Protein AF-A0A3P6C5M7-F1 (afdb_monomer_lite)

Foldseek 3Di:
DQWDAPPDPDRDDDDDFDFDADPLQFGDPVRLVSLCVVCVVRRTDPVVSVVVRVVVRVVRSVPD

Secondary structure (DSSP, 8-state):
-----TT-------------B-TTSSBPHHHHHHHHHHHHHTT--HHHHHHHHHHHHHHHHHH-

Organism: Brassica oleracea (NCBI:txid3712)

pLDDT: mean 85.17, std 8.99, range [61.0, 94.25]

Radius of gyration: 12.35 Å; chains: 1; bounding box: 30×17×30 Å

Sequence (64 aa):
MKIKRPRTQQTKIVISIAMKTASNGHLIHETVCDMEYMLGYHEIDFDSVMEIIEQTSDFVAHTI

Structure (mmCIF, N/CA/C/O backbone):
data_AF-A0A3P6C5M7-F1
#
_entry.id   AF-A0A3P6C5M7-F1
#
loop_
_atom_site.group_PDB
_atom_site.id
_atom_site.type_symbol
_atom_site.label_atom_id
_atom_site.label_alt_id
_atom_site.label_comp_id
_atom_site.label_asym_id
_atom_site.label_entity_id
_atom_site.label_seq_id
_atom_site.pdbx_PDB_ins_code
_atom_site.Cartn_x
_atom_site.Cartn_y
_atom_site.Cartn_z
_atom_site.occupancy
_atom_site.B_iso_or_equiv
_atom_site.auth_seq_id
_atom_site.auth_comp_id
_atom_site.auth_asym_id
_atom_site.auth_atom_id
_atom_site.pdbx_PDB_model_num
ATOM 1 N N . MET A 1 1 ? 3.673 -2.853 12.291 1.00 64.31 1 MET A N 1
ATOM 2 C CA . MET A 1 1 ? 2.999 -1.587 12.643 1.00 64.31 1 MET A CA 1
ATOM 3 C C . MET A 1 1 ? 1.695 -1.865 13.394 1.00 64.31 1 MET A C 1
ATOM 5 O O . MET A 1 1 ? 1.003 -2.814 13.037 1.00 64.31 1 MET A O 1
ATOM 9 N N . LYS A 1 2 ? 1.374 -1.116 14.462 1.00 61.00 2 LYS A N 1
ATOM 10 C CA . LYS A 1 2 ? 0.072 -1.222 15.154 1.00 61.00 2 LYS A CA 1
ATOM 11 C C . LYS A 1 2 ? -0.896 -0.224 14.519 1.00 61.00 2 LYS A C 1
ATOM 13 O O . LYS A 1 2 ? -0.814 0.958 14.821 1.00 61.00 2 LYS A O 1
ATOM 18 N N . ILE A 1 3 ? -1.796 -0.704 13.665 1.00 65.50 3 ILE A N 1
ATOM 19 C CA . ILE A 1 3 ? -2.795 0.137 12.994 1.00 65.50 3 ILE A CA 1
ATOM 20 C C . ILE A 1 3 ? -3.874 0.513 14.014 1.00 65.50 3 ILE A C 1
ATOM 22 O O . ILE A 1 3 ? -4.505 -0.370 14.604 1.00 65.50 3 ILE A O 1
ATOM 26 N N . LYS A 1 4 ? -4.082 1.811 14.246 1.00 66.25 4 LYS A N 1
ATOM 27 C CA . LYS A 1 4 ? -5.182 2.300 15.080 1.00 66.25 4 LYS A CA 1
ATOM 28 C C . LYS A 1 4 ? -6.386 2.567 14.187 1.00 66.25 4 LYS A C 1
ATOM 30 O O . LYS A 1 4 ? -6.307 3.344 13.248 1.00 66.25 4 LYS A O 1
ATOM 35 N N . ARG A 1 5 ? -7.516 1.932 14.497 1.00 69.75 5 ARG A N 1
ATOM 36 C CA . ARG A 1 5 ? -8.799 2.235 13.858 1.00 69.75 5 ARG A CA 1
ATOM 37 C C . ARG A 1 5 ? -9.787 2.677 14.927 1.00 69.75 5 ARG A C 1
ATOM 39 O O . ARG A 1 5 ? -10.118 1.871 15.805 1.00 69.75 5 ARG A O 1
ATOM 46 N N . PRO A 1 6 ? -10.240 3.938 14.910 1.00 66.62 6 PRO A N 1
ATOM 47 C CA . PRO A 1 6 ? -11.317 4.365 15.782 1.00 66.62 6 PRO A CA 1
ATOM 48 C C . PRO A 1 6 ? -12.547 3.483 15.524 1.00 66.62 6 PRO A C 1
ATOM 50 O O . PRO A 1 6 ? -12.885 3.213 14.382 1.00 66.62 6 PRO A O 1
ATOM 53 N N . ARG A 1 7 ? -13.244 3.053 16.581 1.00 70.19 7 ARG A N 1
ATOM 54 C CA . ARG A 1 7 ? -14.612 2.491 16.492 1.00 70.19 7 ARG A CA 1
ATOM 55 C C . ARG A 1 7 ? -14.770 1.107 15.835 1.00 70.19 7 ARG A C 1
ATOM 57 O O . ARG A 1 7 ? -15.893 0.722 15.526 1.00 70.19 7 ARG A O 1
ATOM 64 N N . THR A 1 8 ? -13.708 0.311 15.703 1.00 73.44 8 THR A N 1
ATOM 65 C CA . THR A 1 8 ? -13.801 -1.068 15.173 1.00 73.44 8 THR A CA 1
ATOM 66 C C . THR A 1 8 ? -13.117 -2.085 16.092 1.00 73.44 8 THR A C 1
ATOM 68 O O . THR A 1 8 ? -12.064 -1.805 16.659 1.00 73.44 8 THR A O 1
ATOM 71 N N . GLN A 1 9 ? -13.694 -3.289 16.205 1.00 74.81 9 GLN A N 1
ATOM 72 C CA . GLN A 1 9 ? -13.051 -4.455 16.835 1.00 74.81 9 GLN A CA 1
ATOM 73 C C . GLN A 1 9 ? -12.211 -5.283 15.844 1.00 74.81 9 GLN A C 1
ATOM 75 O O . GLN A 1 9 ? -11.567 -6.251 16.246 1.00 74.81 9 GLN A O 1
ATOM 80 N N . GLN A 1 10 ? -12.209 -4.935 14.549 1.00 72.44 10 GLN A N 1
ATOM 81 C CA . GLN A 1 10 ? -11.350 -5.596 13.570 1.00 72.44 10 GLN A CA 1
ATOM 82 C C . GLN A 1 10 ? -9.889 -5.263 13.855 1.00 72.44 10 GLN A C 1
ATOM 84 O O . GLN A 1 10 ? -9.467 -4.110 13.801 1.00 72.44 10 GLN A O 1
ATOM 89 N N . THR A 1 11 ? -9.109 -6.309 14.093 1.00 71.69 11 THR A N 1
ATOM 90 C CA . THR A 1 11 ? -7.662 -6.235 14.323 1.00 71.69 11 THR A CA 1
ATOM 91 C C . THR A 1 11 ? -6.845 -6.573 13.078 1.00 71.69 11 THR A C 1
ATOM 93 O O . THR A 1 11 ? -5.629 -6.397 13.076 1.00 71.69 11 THR A O 1
ATOM 96 N N . LYS A 1 12 ? -7.499 -7.053 12.011 1.00 79.19 12 LYS A N 1
ATOM 97 C CA . LYS A 1 12 ? -6.872 -7.438 10.744 1.00 79.19 12 LYS A CA 1
ATOM 98 C C . LYS A 1 12 ? -7.692 -6.921 9.566 1.00 79.19 12 LYS A C 1
ATOM 100 O O . LYS A 1 12 ? -8.910 -7.083 9.545 1.00 79.19 12 LYS A O 1
ATOM 105 N N . ILE A 1 13 ? -7.003 -6.356 8.580 1.00 79.25 13 ILE A N 1
ATOM 106 C CA . ILE A 1 13 ? -7.548 -5.980 7.273 1.00 79.25 13 ILE A CA 1
ATOM 107 C C . ILE A 1 13 ? -6.681 -6.664 6.216 1.00 79.25 13 ILE A C 1
ATOM 109 O O . ILE A 1 13 ? -5.469 -6.786 6.394 1.00 79.25 13 ILE A O 1
ATOM 113 N N . VAL A 1 14 ? -7.302 -7.140 5.141 1.00 83.94 14 VAL A N 1
ATOM 114 C CA . VAL A 1 14 ? -6.599 -7.628 3.953 1.00 83.94 14 VAL A CA 1
ATOM 115 C C . VAL A 1 14 ? -6.956 -6.690 2.811 1.00 83.94 14 VAL A C 1
ATOM 117 O O . VAL A 1 14 ? -8.134 -6.525 2.509 1.00 83.94 14 VAL A O 1
ATOM 120 N N . ILE A 1 15 ? -5.942 -6.071 2.215 1.00 84.88 15 ILE A N 1
ATOM 121 C CA . ILE A 1 15 ? -6.069 -5.143 1.090 1.00 84.88 15 ILE A CA 1
ATOM 122 C C . ILE A 1 15 ? -5.241 -5.721 -0.056 1.00 84.88 15 ILE A C 1
ATOM 124 O O . ILE A 1 15 ? -4.155 -6.257 0.168 1.00 84.88 15 ILE A O 1
ATOM 128 N N . SER A 1 16 ? -5.764 -5.655 -1.275 1.00 88.31 16 SER A N 1
ATOM 129 C CA . SER A 1 16 ? -5.066 -6.107 -2.478 1.00 88.31 16 SER A CA 1
ATOM 130 C C . SER A 1 16 ? -5.038 -4.969 -3.483 1.00 88.31 16 SER A C 1
ATOM 132 O O . SER A 1 16 ? -6.087 -4.456 -3.859 1.00 88.31 16 SER A O 1
ATOM 134 N N . ILE A 1 17 ? -3.833 -4.571 -3.881 1.00 87.69 17 ILE A N 1
ATOM 135 C CA . ILE A 1 17 ? -3.579 -3.458 -4.798 1.00 87.69 17 ILE A CA 1
ATOM 136 C C . ILE A 1 17 ? -2.646 -3.967 -5.890 1.00 87.69 17 ILE A C 1
ATOM 138 O O . ILE A 1 17 ? -1.748 -4.773 -5.627 1.00 87.69 17 ILE A O 1
ATOM 142 N N . ALA A 1 18 ? -2.881 -3.529 -7.124 1.00 89.06 18 ALA A N 1
ATOM 143 C CA . ALA A 1 18 ? -1.997 -3.842 -8.233 1.00 89.06 18 ALA A CA 1
ATOM 144 C C . ALA A 1 18 ? -0.669 -3.095 -8.049 1.00 89.06 18 ALA A C 1
ATOM 146 O O . ALA A 1 18 ? -0.611 -1.874 -8.154 1.00 89.06 18 ALA A O 1
ATOM 147 N N . MET A 1 19 ? 0.404 -3.834 -7.777 1.00 87.25 19 MET A N 1
ATOM 148 C CA . MET A 1 19 ? 1.721 -3.245 -7.550 1.00 87.25 19 MET A CA 1
ATOM 149 C C . MET A 1 19 ? 2.364 -2.851 -8.877 1.00 87.25 19 MET A C 1
ATOM 151 O O . MET A 1 19 ? 2.763 -3.712 -9.661 1.00 87.25 19 MET A O 1
ATOM 155 N N . LYS A 1 20 ? 2.482 -1.544 -9.113 1.00 92.12 20 LYS A N 1
ATOM 156 C CA . LYS A 1 20 ? 3.249 -0.977 -10.227 1.00 92.12 20 LYS A CA 1
ATOM 157 C C 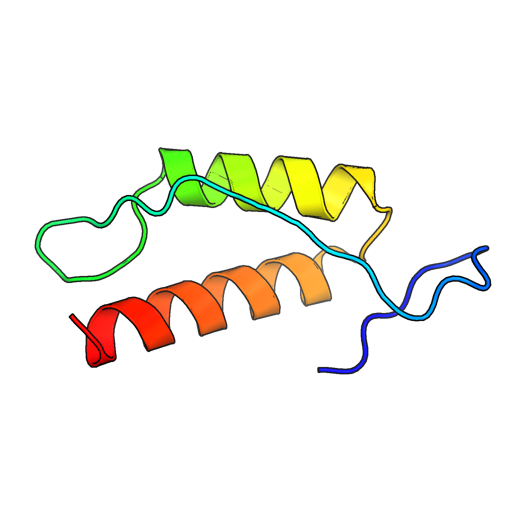. LYS A 1 20 ? 4.368 -0.086 -9.691 1.00 92.12 20 LYS A C 1
ATOM 159 O O . LYS A 1 20 ? 4.139 0.731 -8.792 1.00 92.12 20 LYS A O 1
ATOM 164 N N . THR A 1 21 ? 5.556 -0.226 -10.269 1.00 91.50 21 THR A N 1
ATOM 165 C CA . THR A 1 21 ? 6.772 0.494 -9.873 1.00 91.50 21 THR A CA 1
ATOM 166 C C . THR A 1 21 ? 7.319 1.348 -11.005 1.00 91.50 21 THR A C 1
ATOM 168 O O . THR A 1 21 ? 7.102 1.077 -12.187 1.00 91.50 21 THR A O 1
ATOM 171 N N . ALA A 1 22 ? 8.000 2.424 -10.630 1.00 89.19 22 ALA A N 1
ATOM 172 C CA . ALA A 1 22 ? 8.792 3.236 -11.532 1.00 89.19 22 ALA A CA 1
ATOM 173 C C . ALA A 1 22 ? 10.140 2.554 -11.812 1.00 89.19 22 ALA A C 1
ATOM 175 O O . ALA A 1 22 ? 10.530 1.582 -11.163 1.00 89.19 22 ALA A O 1
ATOM 176 N N . SER A 1 23 ?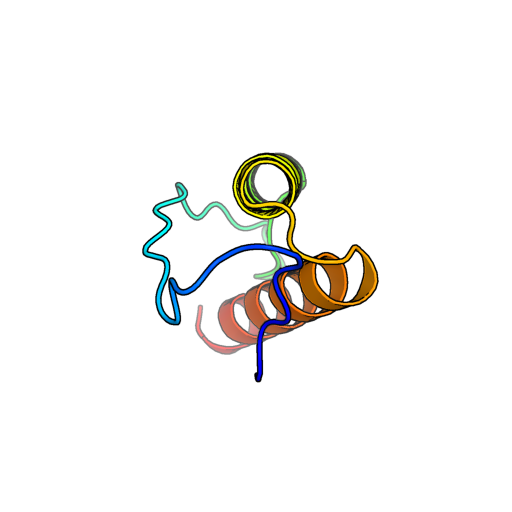 10.892 3.096 -12.771 1.00 86.62 23 SER A N 1
ATOM 177 C CA . SER A 1 23 ? 12.217 2.583 -13.147 1.00 86.62 23 SER A CA 1
ATOM 178 C C . SER A 1 23 ? 13.254 2.633 -12.020 1.00 86.62 23 SER A C 1
ATOM 180 O O . SER A 1 23 ? 14.277 1.966 -12.111 1.00 86.62 23 SER A O 1
ATOM 182 N N . ASN A 1 24 ? 13.007 3.423 -10.975 1.00 85.56 24 ASN A N 1
ATOM 183 C CA . ASN A 1 24 ? 13.838 3.512 -9.775 1.00 85.56 24 ASN A CA 1
ATOM 184 C C . ASN A 1 24 ? 13.395 2.542 -8.662 1.00 8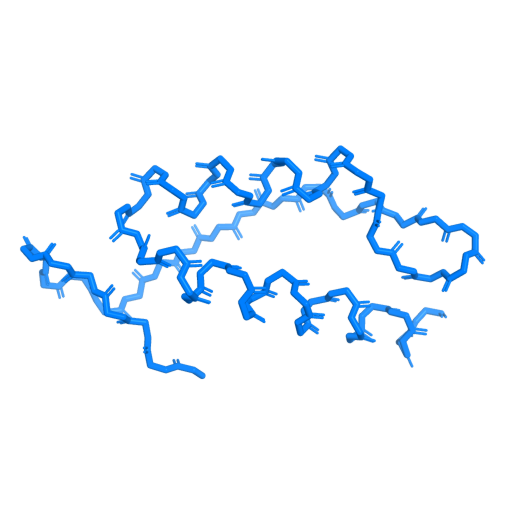5.56 24 ASN A C 1
ATOM 186 O O . ASN A 1 24 ? 13.836 2.695 -7.529 1.00 85.56 24 ASN A O 1
ATOM 190 N N . GLY A 1 25 ? 12.489 1.605 -8.955 1.00 85.94 25 GLY A N 1
ATOM 191 C CA . GLY A 1 25 ? 12.007 0.598 -8.008 1.00 85.94 25 GLY A CA 1
ATOM 192 C C . GLY A 1 25 ? 10.929 1.088 -7.035 1.00 85.94 25 GLY A C 1
ATOM 193 O O . GLY A 1 25 ? 10.233 0.268 -6.446 1.00 85.94 25 GLY A O 1
ATOM 194 N N . HIS A 1 26 ? 10.715 2.398 -6.903 1.00 89.81 26 HIS A N 1
ATOM 195 C CA . HIS A 1 26 ? 9.674 2.952 -6.034 1.00 89.81 26 HIS A CA 1
ATOM 196 C C . HIS A 1 26 ? 8.273 2.827 -6.645 1.00 89.81 26 HIS A C 1
ATOM 198 O O . HIS A 1 26 ? 8.112 2.645 -7.854 1.00 89.81 26 HIS A O 1
ATOM 204 N N . LEU A 1 27 ? 7.236 2.952 -5.812 1.00 92.56 27 LEU A N 1
ATOM 205 C CA . LEU A 1 27 ? 5.844 2.931 -6.275 1.00 92.56 27 LEU A CA 1
ATOM 206 C C . LEU A 1 27 ? 5.572 4.075 -7.252 1.00 92.56 27 LEU A C 1
ATOM 208 O O . LEU A 1 27 ? 5.997 5.211 -7.035 1.00 92.56 27 LEU A O 1
ATOM 212 N N . ILE A 1 28 ? 4.816 3.790 -8.313 1.00 94.25 28 ILE A N 1
ATOM 213 C CA . ILE A 1 28 ? 4.273 4.866 -9.147 1.00 94.25 28 ILE A CA 1
ATOM 214 C C . ILE A 1 28 ? 3.143 5.591 -8.415 1.00 94.25 28 ILE A C 1
ATOM 216 O O . ILE A 1 28 ? 2.478 5.025 -7.547 1.00 94.25 28 ILE A O 1
ATOM 220 N N . HIS A 1 29 ? 2.874 6.822 -8.844 1.00 93.00 29 HIS A N 1
ATOM 221 C CA . HIS A 1 29 ? 1.815 7.655 -8.280 1.00 93.00 29 HIS A CA 1
ATOM 222 C C . HIS A 1 29 ? 0.432 6.977 -8.285 1.00 93.00 29 HIS A C 1
ATOM 224 O O . HIS A 1 29 ? -0.275 7.063 -7.292 1.00 93.00 29 HIS A O 1
ATOM 230 N N . GLU A 1 30 ? 0.075 6.250 -9.351 1.00 94.12 30 GLU A N 1
ATOM 231 C CA . GLU A 1 30 ? -1.196 5.507 -9.429 1.00 94.12 30 GLU A CA 1
ATOM 232 C C . GLU A 1 30 ? -1.332 4.493 -8.277 1.00 94.12 30 GLU A C 1
ATOM 234 O O . GLU A 1 30 ? -2.334 4.499 -7.569 1.00 94.12 30 GLU A O 1
ATOM 239 N N . THR A 1 31 ? -0.287 3.696 -8.019 1.00 93.75 31 THR A N 1
ATOM 240 C CA . THR A 1 31 ? -0.260 2.731 -6.909 1.00 93.75 31 THR A CA 1
ATOM 241 C C . THR A 1 31 ? -0.367 3.433 -5.554 1.00 93.75 31 THR A C 1
ATOM 243 O O . THR A 1 31 ? -1.054 2.942 -4.662 1.00 93.75 31 THR A O 1
ATOM 246 N N . VAL A 1 32 ? 0.291 4.587 -5.391 1.00 93.69 32 VAL A N 1
ATOM 247 C CA . VAL A 1 32 ? 0.206 5.392 -4.161 1.00 93.69 32 VAL A CA 1
ATOM 248 C C . VAL A 1 32 ? -1.226 5.878 -3.933 1.00 93.69 32 VAL A C 1
ATOM 250 O O . VAL A 1 32 ? -1.755 5.685 -2.842 1.00 93.69 32 VAL A O 1
ATOM 253 N N . CYS A 1 33 ? -1.891 6.415 -4.958 1.00 93.81 33 CYS A N 1
ATOM 254 C CA . CYS A 1 33 ? -3.283 6.856 -4.85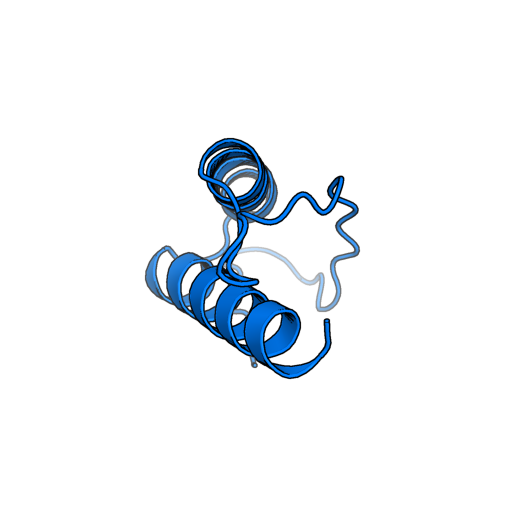2 1.00 93.81 33 CYS A CA 1
ATOM 255 C C . CYS A 1 33 ? -4.244 5.703 -4.524 1.00 93.81 33 CYS A C 1
ATOM 257 O O . CYS A 1 33 ? -5.148 5.874 -3.705 1.00 93.81 33 CYS A O 1
ATOM 259 N N . ASP A 1 34 ? -4.037 4.520 -5.109 1.00 94.19 34 ASP A N 1
ATOM 260 C CA . ASP A 1 34 ? -4.828 3.330 -4.778 1.00 94.19 34 ASP A CA 1
ATOM 261 C C . ASP A 1 34 ? -4.637 2.918 -3.308 1.00 94.19 34 ASP A C 1
ATOM 263 O O . ASP A 1 34 ? -5.603 2.557 -2.628 1.00 94.19 34 ASP A O 1
ATOM 267 N N . MET A 1 35 ? -3.408 3.006 -2.787 1.00 93.06 35 MET A N 1
ATOM 268 C CA . MET A 1 35 ? -3.115 2.754 -1.373 1.00 93.06 35 MET A CA 1
ATOM 269 C C . MET A 1 35 ? -3.792 3.774 -0.461 1.00 93.06 35 MET A C 1
ATOM 271 O O . MET A 1 35 ? -4.465 3.370 0.488 1.00 93.06 35 MET A O 1
ATOM 275 N N . GLU A 1 36 ? -3.671 5.070 -0.754 1.00 92.81 36 GLU A N 1
ATOM 276 C CA . GLU A 1 36 ? -4.332 6.137 0.009 1.00 92.81 36 GLU A CA 1
ATOM 277 C C . GLU A 1 36 ? -5.848 5.931 0.053 1.00 92.81 36 GLU A C 1
ATOM 279 O O . GLU A 1 36 ? -6.457 5.997 1.123 1.00 92.81 36 GLU A O 1
ATOM 284 N N . TYR A 1 37 ? -6.457 5.614 -1.093 1.00 91.75 37 TYR A N 1
ATOM 285 C CA . TYR A 1 37 ? -7.892 5.376 -1.195 1.00 91.75 37 TYR A CA 1
ATOM 286 C C . TYR A 1 37 ? -8.336 4.161 -0.369 1.00 91.75 37 TYR A C 1
ATOM 288 O O . TYR A 1 37 ? -9.261 4.264 0.440 1.00 91.75 37 TYR A O 1
ATOM 296 N N . MET A 1 38 ? -7.669 3.013 -0.528 1.00 90.81 38 MET A N 1
ATOM 297 C CA . MET A 1 38 ? -8.052 1.777 0.166 1.00 90.81 38 MET A CA 1
ATOM 298 C C . MET A 1 38 ? -7.810 1.860 1.676 1.00 90.81 38 MET A C 1
ATOM 300 O O . MET A 1 38 ? -8.626 1.377 2.462 1.00 90.81 38 MET A O 1
ATOM 304 N N . LEU A 1 39 ? -6.714 2.488 2.106 1.00 89.06 39 LEU A N 1
ATOM 305 C CA . LEU A 1 39 ? -6.403 2.660 3.527 1.00 89.06 39 LEU A CA 1
ATOM 306 C C . LEU A 1 39 ? -7.319 3.706 4.177 1.00 89.06 39 LEU A C 1
ATOM 308 O O . LEU A 1 39 ? -7.825 3.477 5.279 1.00 89.06 39 LEU A O 1
ATOM 312 N N . GLY A 1 40 ? -7.603 4.805 3.473 1.00 85.94 40 GLY A N 1
ATOM 313 C CA . GLY A 1 40 ? -8.546 5.835 3.909 1.00 85.94 40 GLY A CA 1
ATOM 314 C C . GLY A 1 40 ? -9.978 5.311 4.042 1.00 85.94 40 GLY A C 1
ATOM 315 O O . GLY A 1 40 ? -10.652 5.619 5.025 1.00 85.94 40 GLY A O 1
ATOM 316 N N . TYR A 1 41 ? -10.423 4.435 3.132 1.00 86.44 41 TYR A N 1
ATOM 317 C CA . TYR A 1 41 ? -11.723 3.751 3.231 1.00 86.44 41 TYR A CA 1
ATOM 318 C C . TYR A 1 41 ? -11.867 2.941 4.529 1.00 86.44 41 TYR A C 1
ATOM 320 O O . TYR A 1 41 ? -12.965 2.771 5.059 1.00 86.44 41 TYR A O 1
ATOM 328 N N . HIS A 1 42 ? -10.753 2.457 5.074 1.00 83.81 42 HIS A N 1
ATOM 329 C CA . HIS A 1 42 ? -10.731 1.717 6.327 1.00 83.81 42 HIS A CA 1
ATOM 330 C C . HIS A 1 42 ? -10.567 2.598 7.572 1.00 83.81 42 HIS A C 1
ATOM 332 O O . HIS A 1 42 ? -10.380 2.047 8.656 1.00 83.81 42 HIS A O 1
ATOM 338 N N . GLU A 1 43 ? -10.697 3.922 7.470 1.00 83.50 43 GLU A N 1
ATOM 339 C CA . GLU A 1 43 ? -10.565 4.851 8.607 1.00 83.50 43 GLU A CA 1
ATOM 340 C C . GLU A 1 43 ? -9.230 4.677 9.360 1.00 83.50 43 GLU A C 1
ATOM 342 O O . GLU A 1 43 ? -9.164 4.783 10.588 1.00 83.50 43 GLU A O 1
ATOM 347 N N . ILE A 1 44 ? -8.163 4.347 8.626 1.00 85.00 44 ILE A N 1
ATOM 348 C CA . ILE A 1 44 ? -6.797 4.351 9.154 1.00 85.00 44 ILE A CA 1
ATOM 349 C C . ILE A 1 44 ? -6.350 5.812 9.270 1.00 85.00 44 ILE A C 1
ATOM 351 O O . ILE A 1 44 ? -6.627 6.616 8.379 1.00 85.00 44 ILE A O 1
ATOM 355 N N . ASP A 1 45 ? -5.696 6.172 10.377 1.00 87.00 45 ASP A N 1
ATOM 356 C CA . ASP A 1 45 ? -5.205 7.537 10.565 1.00 87.00 45 ASP A CA 1
ATOM 357 C C . ASP A 1 45 ? -4.169 7.922 9.501 1.00 87.00 45 ASP A C 1
ATOM 359 O O . ASP A 1 45 ? -3.399 7.086 9.034 1.00 87.00 45 ASP A O 1
ATOM 363 N N . PHE A 1 46 ? -4.173 9.199 9.112 1.00 85.31 46 PHE A N 1
ATOM 364 C CA . PHE A 1 46 ? -3.362 9.708 8.005 1.00 85.31 46 PHE A CA 1
ATOM 365 C C . PHE A 1 46 ? -1.864 9.423 8.182 1.00 85.31 46 PHE A C 1
ATOM 367 O O . PHE A 1 46 ? -1.217 8.975 7.237 1.00 85.31 46 PHE A O 1
ATOM 374 N N . ASP A 1 47 ? -1.336 9.607 9.395 1.00 89.19 47 ASP A N 1
ATOM 375 C CA . ASP A 1 47 ? 0.069 9.323 9.706 1.00 89.19 47 ASP A CA 1
ATOM 376 C C . ASP A 1 47 ? 0.391 7.843 9.452 1.00 89.19 47 ASP A C 1
ATOM 378 O O . ASP A 1 47 ? 1.396 7.513 8.821 1.00 89.19 47 ASP A O 1
ATOM 382 N N . SER A 1 48 ? -0.510 6.944 9.862 1.00 88.56 48 SER A N 1
ATOM 383 C CA . SER A 1 48 ? -0.368 5.517 9.596 1.00 88.56 48 SER A CA 1
ATOM 384 C C . SER A 1 48 ? -0.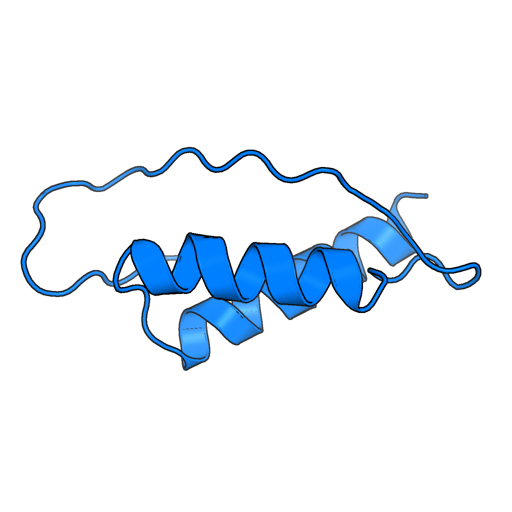477 5.166 8.109 1.00 88.56 48 SER A C 1
ATOM 386 O O . SER A 1 48 ? 0.211 4.264 7.636 1.00 88.56 48 SER A O 1
ATOM 388 N N . VAL A 1 49 ? -1.339 5.849 7.351 1.00 89.44 49 VAL A N 1
ATOM 389 C CA . VAL A 1 49 ? -1.425 5.658 5.893 1.00 89.44 49 VAL A CA 1
ATOM 390 C C . VAL A 1 49 ? -0.091 6.008 5.235 1.00 89.44 49 VAL A C 1
ATOM 392 O O . VAL A 1 49 ? 0.423 5.211 4.450 1.00 89.44 49 VAL A O 1
ATOM 395 N N . MET A 1 50 ? 0.491 7.152 5.600 1.00 91.75 50 MET A N 1
ATOM 396 C CA . MET A 1 50 ? 1.758 7.616 5.038 1.00 91.75 50 MET A CA 1
ATOM 397 C C . MET A 1 50 ? 2.907 6.654 5.355 1.00 91.75 50 MET A C 1
ATOM 399 O O . MET A 1 50 ? 3.627 6.237 4.451 1.00 91.75 50 MET A O 1
ATOM 403 N N . GLU A 1 51 ? 3.016 6.209 6.612 1.00 92.56 51 GLU A N 1
ATOM 404 C CA . GLU A 1 51 ? 4.051 5.257 7.034 1.00 92.56 51 GLU A CA 1
ATOM 405 C C . GLU A 1 51 ? 3.952 3.922 6.267 1.00 92.56 51 GLU A C 1
ATOM 407 O O . GLU A 1 51 ? 4.972 3.360 5.863 1.00 92.56 51 GLU A O 1
ATOM 412 N N . ILE A 1 52 ? 2.737 3.415 6.015 1.00 91.19 52 ILE A N 1
ATOM 413 C CA . ILE A 1 52 ? 2.534 2.184 5.231 1.00 91.19 52 ILE A CA 1
ATOM 414 C C . ILE A 1 52 ? 3.002 2.372 3.784 1.00 91.19 52 ILE A C 1
ATOM 416 O O . ILE A 1 52 ? 3.641 1.474 3.227 1.00 91.19 52 ILE A O 1
ATOM 420 N N . ILE A 1 53 ? 2.678 3.507 3.164 1.00 92.56 53 ILE A N 1
ATOM 421 C CA . ILE A 1 53 ? 3.043 3.805 1.773 1.00 92.56 53 ILE A CA 1
ATOM 422 C C . ILE A 1 53 ? 4.558 3.939 1.630 1.00 92.56 53 ILE A C 1
ATOM 424 O O . ILE A 1 53 ? 5.137 3.310 0.743 1.00 92.56 53 ILE A O 1
ATOM 428 N N . GLU A 1 54 ? 5.206 4.693 2.519 1.00 92.88 54 GLU A N 1
ATOM 429 C CA . GLU A 1 54 ? 6.661 4.873 2.520 1.00 92.88 54 GLU A CA 1
ATOM 430 C C . GLU A 1 54 ? 7.386 3.537 2.706 1.00 92.88 54 GLU A C 1
ATOM 432 O O . GLU A 1 54 ? 8.205 3.164 1.867 1.00 92.88 54 GLU A O 1
ATOM 437 N N . GLN A 1 55 ? 7.013 2.750 3.724 1.00 91.88 55 GLN A N 1
ATOM 438 C CA . GLN A 1 55 ? 7.623 1.435 3.962 1.00 91.88 55 GLN A CA 1
ATOM 439 C C . GLN A 1 55 ? 7.421 0.477 2.788 1.00 91.88 55 GLN A C 1
ATOM 441 O O . GLN A 1 55 ? 8.321 -0.293 2.457 1.00 91.88 55 GLN A O 1
ATOM 446 N N . THR A 1 56 ? 6.250 0.513 2.150 1.00 90.94 56 THR A N 1
ATOM 447 C CA . THR A 1 56 ? 5.981 -0.317 0.971 1.00 90.94 56 THR A CA 1
ATOM 448 C C . THR A 1 56 ? 6.842 0.128 -0.207 1.00 90.94 56 THR A C 1
ATOM 450 O O . THR A 1 56 ? 7.421 -0.715 -0.886 1.00 90.94 56 THR A O 1
ATOM 453 N N . SER A 1 57 ? 6.970 1.434 -0.437 1.00 91.31 57 SER A N 1
ATOM 454 C CA . SER A 1 57 ? 7.803 1.980 -1.510 1.00 91.31 57 SER A CA 1
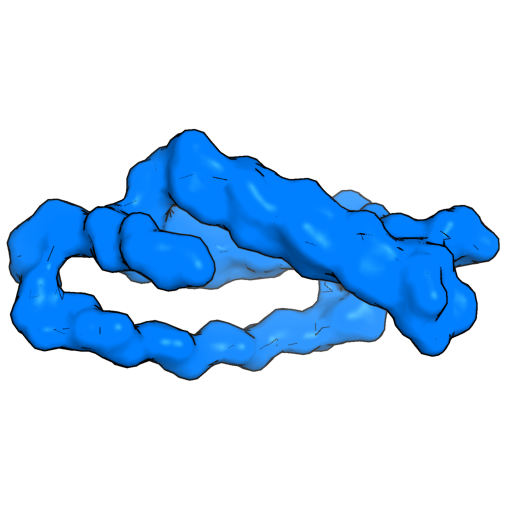ATOM 455 C C . SER A 1 57 ? 9.273 1.637 -1.334 1.00 91.31 57 SER A C 1
ATOM 457 O O . SER A 1 57 ? 9.902 1.160 -2.279 1.00 91.31 57 SER A O 1
ATOM 459 N N . ASP A 1 58 ? 9.799 1.792 -0.122 1.00 91.69 58 ASP A N 1
ATOM 460 C CA . ASP A 1 58 ? 11.175 1.424 0.194 1.00 91.69 58 ASP A CA 1
ATOM 461 C C . ASP A 1 58 ? 11.397 -0.081 0.070 1.00 91.69 58 ASP A C 1
ATOM 463 O O . ASP A 1 58 ? 12.368 -0.508 -0.554 1.00 91.69 58 ASP A O 1
ATOM 467 N N . PHE A 1 59 ? 10.491 -0.903 0.607 1.00 90.00 59 PHE A N 1
ATOM 468 C CA . PHE A 1 59 ? 10.595 -2.357 0.495 1.00 90.00 59 PHE A CA 1
ATOM 469 C C . PHE A 1 59 ? 10.669 -2.800 -0.966 1.00 90.00 59 PHE A C 1
ATOM 471 O O . PHE A 1 59 ? 11.519 -3.614 -1.327 1.00 90.00 59 PHE A O 1
ATOM 478 N N . VAL A 1 60 ? 9.805 -2.249 -1.815 1.00 88.19 60 VAL A N 1
ATOM 479 C CA . VAL A 1 60 ? 9.747 -2.607 -3.232 1.00 88.19 60 VAL A CA 1
ATOM 480 C C . VAL A 1 60 ? 10.999 -2.135 -3.974 1.00 88.19 60 VAL A C 1
ATOM 482 O O . VAL A 1 60 ? 11.560 -2.918 -4.738 1.00 88.19 60 VAL A O 1
ATOM 485 N N . ALA A 1 61 ? 11.504 -0.936 -3.674 1.00 88.25 61 ALA A N 1
ATOM 486 C CA . ALA A 1 61 ? 12.737 -0.416 -4.267 1.00 88.25 61 ALA A CA 1
ATOM 487 C C . ALA A 1 61 ? 13.992 -1.231 -3.909 1.00 88.25 61 ALA A C 1
ATOM 489 O O . ALA A 1 61 ? 14.953 -1.238 -4.671 1.00 88.25 61 ALA A O 1
ATOM 490 N N . HIS A 1 62 ? 13.991 -1.928 -2.769 1.00 86.19 62 HIS A N 1
ATOM 491 C CA . HIS A 1 62 ? 15.109 -2.776 -2.334 1.00 86.19 62 HIS A CA 1
ATOM 492 C C . HIS A 1 62 ? 14.930 -4.263 -2.672 1.00 86.19 62 HIS A C 1
ATOM 494 O O . HIS A 1 62 ? 15.853 -5.051 -2.461 1.00 86.19 62 HIS A O 1
ATOM 500 N N . THR A 1 63 ? 13.750 -4.666 -3.148 1.00 80.25 63 THR A N 1
ATOM 501 C CA . THR A 1 63 ? 13.419 -6.074 -3.425 1.00 80.25 63 THR A CA 1
ATOM 502 C C . THR A 1 63 ? 13.435 -6.401 -4.918 1.00 80.25 63 THR A C 1
ATOM 504 O O . THR A 1 63 ? 13.661 -7.560 -5.269 1.00 80.25 63 THR A O 1
ATOM 507 N N . ILE A 1 64 ? 13.174 -5.415 -5.784 1.00 63.97 64 ILE A N 1
ATOM 508 C CA . ILE A 1 64 ? 13.067 -5.580 -7.244 1.00 63.97 64 ILE A CA 1
ATOM 509 C C . ILE A 1 64 ? 14.329 -5.089 -7.949 1.00 63.97 64 ILE A C 1
ATOM 511 O O . ILE A 1 64 ? 14.811 -3.992 -7.597 1.00 63.97 64 ILE A O 1
#